Protein AF-A0A2S9GE19-F1 (afdb_monomer)

Structure (mmCIF, N/CA/C/O backbone):
data_AF-A0A2S9GE19-F1
#
_entry.id   AF-A0A2S9GE19-F1
#
loop_
_atom_site.group_PDB
_atom_site.id
_atom_site.type_symbol
_atom_site.label_atom_id
_atom_site.label_alt_id
_atom_site.label_comp_id
_atom_site.label_asym_id
_atom_site.label_entity_id
_atom_site.label_seq_id
_atom_site.pdbx_PDB_ins_code
_atom_site.Cartn_x
_atom_site.Cartn_y
_atom_site.Cartn_z
_atom_site.occupancy
_atom_site.B_iso_or_equiv
_atom_site.auth_seq_id
_atom_site.auth_comp_id
_atom_site.auth_asym_id
_atom_site.auth_atom_id
_atom_site.pdbx_PDB_model_num
ATOM 1 N N . ALA A 1 1 ? 14.105 -21.077 -36.640 1.00 61.00 1 ALA A N 1
ATOM 2 C CA . ALA A 1 1 ? 12.771 -21.187 -36.016 1.00 61.00 1 ALA A CA 1
ATOM 3 C C . ALA A 1 1 ? 12.959 -21.739 -34.604 1.00 61.00 1 ALA A C 1
ATOM 5 O O . ALA A 1 1 ? 13.802 -22.616 -34.463 1.00 61.00 1 ALA A O 1
ATOM 6 N N . GLY A 1 2 ? 12.274 -21.202 -33.585 1.00 79.06 2 GLY A N 1
ATOM 7 C CA . GLY A 1 2 ? 12.345 -21.693 -32.192 1.00 79.06 2 GLY A CA 1
ATOM 8 C C . GLY A 1 2 ? 13.269 -20.931 -31.223 1.00 79.06 2 GLY A C 1
ATOM 9 O O . GLY A 1 2 ? 13.524 -21.405 -30.121 1.00 79.06 2 GLY A O 1
ATOM 10 N N . VAL A 1 3 ? 13.807 -19.767 -31.611 1.00 80.88 3 VAL A N 1
ATOM 11 C CA . VAL A 1 3 ? 14.614 -18.918 -30.701 1.00 80.88 3 VAL A CA 1
ATOM 12 C C . VAL A 1 3 ? 13.719 -18.209 -29.678 1.00 80.88 3 VAL A C 1
ATOM 14 O O . VAL A 1 3 ? 14.121 -18.024 -28.535 1.00 80.88 3 VAL A O 1
ATOM 17 N N . GLU A 1 4 ? 12.494 -17.869 -30.077 1.00 85.19 4 GLU A N 1
ATOM 18 C CA . GLU A 1 4 ? 11.500 -17.208 -29.227 1.00 85.19 4 GLU A CA 1
ATOM 19 C C . GLU A 1 4 ? 11.035 -18.117 -28.079 1.00 85.19 4 GLU A C 1
ATOM 21 O O . GLU A 1 4 ? 10.983 -17.663 -26.942 1.00 85.19 4 GLU A O 1
ATOM 26 N N . ASP A 1 5 ? 10.822 -19.415 -28.333 1.00 87.38 5 ASP A N 1
ATOM 27 C CA . ASP A 1 5 ? 10.387 -20.391 -27.316 1.00 87.38 5 ASP A CA 1
ATOM 28 C C . ASP A 1 5 ? 11.430 -20.662 -26.216 1.00 87.38 5 ASP A C 1
ATOM 30 O O . ASP A 1 5 ? 11.105 -21.211 -25.167 1.00 87.38 5 ASP A O 1
ATOM 34 N N . ASN A 1 6 ? 12.692 -20.285 -26.443 1.00 90.31 6 ASN A N 1
ATOM 35 C CA . ASN A 1 6 ? 13.780 -20.437 -25.474 1.00 90.31 6 ASN A CA 1
ATOM 36 C C . ASN A 1 6 ? 14.178 -19.106 -24.812 1.00 90.31 6 ASN A C 1
ATOM 38 O O . ASN A 1 6 ? 15.072 -19.081 -23.958 1.00 90.31 6 ASN A O 1
ATOM 42 N N . LEU A 1 7 ? 13.540 -17.996 -25.197 1.00 90.81 7 LEU A N 1
ATOM 43 C CA . LEU A 1 7 ? 13.816 -16.686 -24.627 1.00 90.81 7 LEU A CA 1
ATOM 44 C C . LEU A 1 7 ? 13.142 -16.556 -23.257 1.00 90.81 7 LEU A C 1
ATOM 46 O O . LEU A 1 7 ? 11.930 -16.397 -23.149 1.00 90.81 7 LEU A O 1
ATOM 50 N N . HIS A 1 8 ? 13.956 -16.543 -22.207 1.00 89.94 8 HIS A N 1
ATOM 51 C CA . HIS A 1 8 ? 13.513 -16.243 -20.849 1.00 89.94 8 HIS A CA 1
ATOM 52 C C . HIS A 1 8 ? 13.863 -14.791 -20.531 1.00 89.94 8 HIS A C 1
ATOM 54 O O . HIS A 1 8 ? 15.007 -14.374 -20.705 1.00 89.94 8 HIS A O 1
ATOM 60 N N . THR A 1 9 ? 12.880 -14.007 -20.089 1.00 87.62 9 THR A N 1
ATOM 61 C CA . THR A 1 9 ? 13.088 -12.603 -19.716 1.00 87.62 9 THR A CA 1
ATOM 62 C C . THR A 1 9 ? 12.647 -12.383 -18.281 1.00 87.62 9 THR A C 1
ATOM 64 O O . THR A 1 9 ? 11.494 -12.627 -17.935 1.00 87.62 9 THR A O 1
ATOM 67 N N . GLU A 1 10 ? 13.554 -11.858 -17.466 1.00 84.94 10 GLU A N 1
ATOM 68 C CA . GLU A 1 10 ? 13.269 -11.415 -16.107 1.00 84.94 10 GLU A CA 1
ATOM 69 C C . GLU A 1 10 ? 13.468 -9.908 -15.998 1.00 84.94 10 GLU A C 1
ATOM 71 O O . GLU A 1 10 ? 14.339 -9.309 -16.634 1.00 84.94 10 GLU A O 1
ATOM 76 N N . ARG A 1 11 ? 12.632 -9.277 -15.178 1.00 83.88 11 ARG A N 1
ATOM 77 C CA . ARG A 1 11 ? 12.662 -7.838 -14.954 1.00 83.88 11 ARG A CA 1
ATOM 78 C C . ARG A 1 11 ? 13.264 -7.567 -13.584 1.00 83.88 11 ARG A C 1
ATOM 80 O O . ARG A 1 11 ? 12.776 -8.093 -12.597 1.00 83.88 11 ARG A O 1
ATOM 87 N N . PHE A 1 12 ? 14.272 -6.703 -13.523 1.00 85.12 12 PHE A N 1
ATOM 88 C CA . PHE A 1 12 ? 14.891 -6.272 -12.261 1.00 85.12 12 PHE A CA 1
ATOM 89 C C . PHE A 1 12 ? 14.480 -4.851 -11.856 1.00 85.12 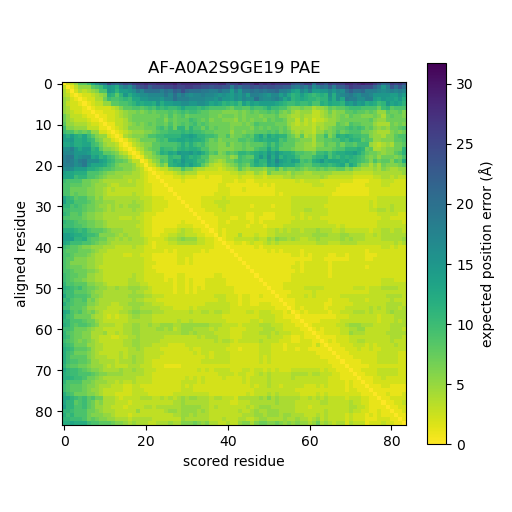12 PHE A C 1
ATOM 91 O O . PHE A 1 12 ? 14.743 -4.425 -10.737 1.00 85.12 12 PHE A O 1
ATOM 98 N N . VAL A 1 13 ? 13.809 -4.125 -12.759 1.00 82.75 13 VAL A N 1
ATOM 99 C CA . VAL A 1 13 ? 13.325 -2.758 -12.538 1.00 82.75 13 VAL A CA 1
ATOM 100 C C . VAL A 1 13 ? 11.996 -2.558 -13.261 1.00 82.75 13 VAL A C 1
ATOM 102 O O . VAL A 1 13 ? 11.843 -2.983 -14.408 1.00 82.75 13 VAL A O 1
ATOM 105 N N . ILE A 1 14 ? 11.045 -1.885 -12.618 1.00 81.25 14 ILE A N 1
ATOM 106 C CA . ILE A 1 14 ? 9.809 -1.414 -13.252 1.00 81.25 14 ILE A CA 1
ATOM 107 C C . ILE A 1 14 ? 9.842 0.103 -13.392 1.00 81.25 14 ILE A C 1
ATOM 109 O O . ILE A 1 14 ? 10.344 0.804 -12.512 1.00 81.25 14 ILE A O 1
ATOM 113 N N . ALA A 1 15 ? 9.269 0.610 -14.481 1.00 79.88 15 ALA A N 1
ATOM 114 C CA . ALA A 1 15 ? 8.857 2.001 -14.511 1.00 79.88 15 ALA A CA 1
ATOM 115 C C . ALA A 1 15 ? 7.650 2.137 -13.576 1.00 79.88 15 ALA A C 1
ATOM 117 O O . ALA A 1 15 ? 6.670 1.407 -13.724 1.00 79.88 15 ALA A O 1
ATOM 118 N N . ARG A 1 16 ? 7.750 3.027 -12.590 1.00 79.50 16 ARG A N 1
ATOM 119 C CA . ARG A 1 16 ? 6.580 3.484 -11.839 1.00 79.50 16 ARG A CA 1
ATOM 120 C C . ARG A 1 16 ? 5.901 4.571 -12.657 1.00 79.50 16 ARG A C 1
ATOM 122 O O . ARG A 1 16 ? 6.590 5.350 -13.319 1.00 79.50 16 ARG A O 1
ATOM 129 N N . THR A 1 17 ? 4.577 4.621 -12.616 1.00 79.50 17 THR A N 1
ATOM 130 C CA . THR A 1 17 ? 3.873 5.794 -13.133 1.00 79.50 17 THR A CA 1
ATOM 131 C C . THR A 1 17 ? 4.151 6.999 -12.227 1.00 79.50 17 THR A C 1
ATOM 133 O O . THR A 1 17 ? 4.395 6.855 -11.030 1.00 79.50 17 THR A O 1
ATOM 136 N N . ASP A 1 18 ? 4.130 8.192 -12.809 1.00 74.69 18 ASP A N 1
ATOM 137 C CA . ASP A 1 18 ? 4.095 9.477 -12.109 1.00 74.69 18 ASP A CA 1
ATOM 138 C C . ASP A 1 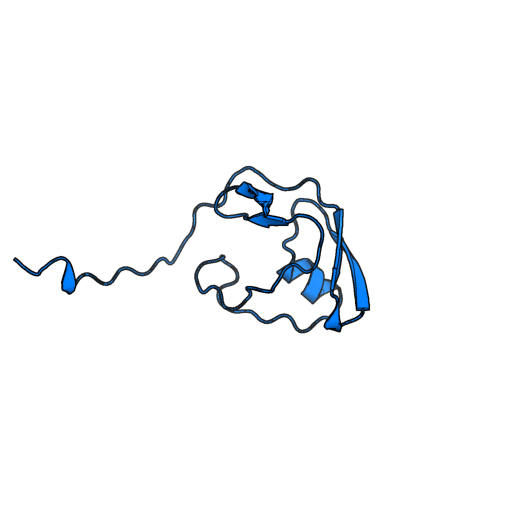18 ? 2.716 9.779 -11.492 1.00 74.69 18 ASP A C 1
ATOM 140 O O . ASP A 1 18 ? 2.569 10.725 -10.718 1.00 74.69 18 ASP A O 1
ATOM 144 N N . LYS A 1 19 ? 1.705 8.956 -11.794 1.00 71.88 19 LYS A N 1
ATOM 145 C CA . LYS A 1 19 ? 0.366 9.033 -11.212 1.00 71.88 19 LYS A CA 1
ATOM 146 C C . LYS A 1 19 ? 0.356 8.394 -9.823 1.00 71.88 19 LYS A C 1
ATOM 148 O O . LYS A 1 19 ? 0.058 7.210 -9.671 1.00 71.88 19 LYS A O 1
ATOM 153 N N . GLY A 1 20 ? 0.693 9.197 -8.816 1.00 69.75 20 GLY A N 1
ATOM 154 C CA . GLY A 1 20 ? 0.434 8.872 -7.412 1.00 69.75 20 GLY A CA 1
ATOM 155 C C . GLY A 1 20 ? -1.065 8.836 -7.088 1.00 69.75 20 GLY A C 1
ATOM 156 O O . GLY A 1 20 ? -1.902 9.226 -7.904 1.00 69.75 20 GLY A O 1
ATOM 157 N N . GLY A 1 21 ? -1.403 8.351 -5.893 1.00 78.62 21 GLY A N 1
ATOM 158 C CA . GLY A 1 21 ? -2.739 8.530 -5.318 1.00 78.62 21 GLY A CA 1
ATOM 159 C C . GLY A 1 21 ? -2.815 9.821 -4.501 1.00 78.62 21 GLY A C 1
ATOM 160 O O . GLY A 1 21 ? -1.789 10.418 -4.193 1.00 78.62 21 GLY A O 1
ATOM 161 N N . GLU A 1 22 ? -4.017 10.239 -4.112 1.00 87.50 22 GLU A N 1
ATOM 162 C CA . GLU A 1 22 ? -4.196 11.312 -3.114 1.00 87.50 22 GLU A CA 1
ATOM 163 C C . GLU A 1 22 ? -4.000 10.795 -1.676 1.00 87.50 22 GLU A C 1
ATOM 165 O O . GLU A 1 22 ? -3.829 11.583 -0.748 1.00 87.50 22 GLU A O 1
ATOM 170 N N . GLY A 1 23 ? -3.960 9.471 -1.506 1.00 92.00 23 GLY A N 1
ATOM 171 C CA . GLY A 1 23 ? -4.032 8.809 -0.210 1.00 92.00 23 GLY A CA 1
ATOM 172 C C . GLY A 1 23 ? -5.474 8.481 0.164 1.00 92.00 23 GLY A C 1
ATOM 173 O O . GLY A 1 23 ? -6.384 8.561 -0.664 1.00 92.00 23 GLY A O 1
ATOM 174 N N . GLY A 1 24 ? -5.677 8.079 1.410 1.00 94.62 24 GLY A N 1
ATOM 175 C CA . GLY A 1 24 ? -6.987 7.777 1.958 1.00 94.62 24 GLY A CA 1
ATOM 176 C C . GLY A 1 24 ? -6.932 6.798 3.120 1.00 94.62 24 GLY A C 1
ATOM 177 O O . GLY A 1 24 ? -5.876 6.335 3.554 1.00 94.62 24 GLY A O 1
ATOM 178 N N . THR A 1 25 ? -8.116 6.459 3.615 1.00 97.38 25 THR A N 1
ATOM 179 C CA . THR A 1 25 ? -8.274 5.514 4.717 1.00 97.38 25 THR A CA 1
ATOM 180 C C . THR A 1 25 ? -8.229 4.076 4.207 1.00 97.38 25 THR A C 1
ATOM 182 O O . THR A 1 25 ? -8.981 3.700 3.310 1.00 97.38 25 THR A O 1
ATOM 185 N N . VAL A 1 26 ? -7.372 3.259 4.815 1.00 97.56 26 VAL A N 1
ATOM 186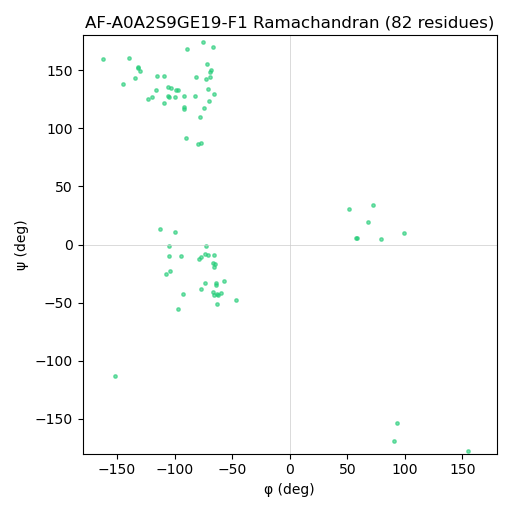 C CA . VAL A 1 26 ? -7.187 1.844 4.481 1.00 97.56 26 VAL A CA 1
ATOM 187 C C . VAL A 1 26 ? -7.504 0.996 5.702 1.00 97.56 26 VAL A C 1
ATOM 189 O O . VAL A 1 26 ? -6.911 1.188 6.764 1.00 97.56 26 VAL A O 1
ATOM 192 N N . THR A 1 27 ? -8.389 0.015 5.538 1.00 98.06 27 THR A N 1
ATOM 193 C CA . THR A 1 27 ? -8.686 -0.991 6.563 1.00 98.06 27 THR A CA 1
ATOM 194 C C . THR A 1 27 ? -8.133 -2.348 6.139 1.00 98.06 27 THR A C 1
ATOM 196 O O . THR A 1 27 ? -8.501 -2.894 5.102 1.00 98.06 27 THR A O 1
ATOM 199 N N . PHE A 1 28 ? -7.257 -2.923 6.962 1.00 97.75 28 PHE A N 1
ATOM 200 C CA . PHE A 1 28 ? -6.702 -4.259 6.766 1.00 97.75 28 PHE A CA 1
ATOM 201 C C . PHE A 1 28 ? -7.578 -5.303 7.464 1.00 97.75 28 PHE A C 1
ATOM 203 O O . PHE A 1 28 ? -7.355 -5.613 8.640 1.00 97.75 28 PHE A O 1
ATOM 210 N N . ALA A 1 29 ? -8.539 -5.859 6.720 1.00 96.50 29 ALA A N 1
ATOM 211 C CA . ALA A 1 29 ? -9.644 -6.685 7.221 1.00 96.50 29 ALA A CA 1
ATOM 212 C C . ALA A 1 29 ? -9.237 -7.776 8.230 1.00 96.50 29 ALA A C 1
ATOM 214 O O . ALA A 1 29 ? -9.815 -7.871 9.306 1.00 96.50 29 ALA A O 1
ATOM 215 N N . VAL A 1 30 ? -8.193 -8.562 7.940 1.00 95.19 30 VAL A N 1
ATOM 216 C CA . VAL A 1 30 ? -7.763 -9.674 8.818 1.00 95.19 30 VAL A CA 1
ATOM 217 C C . VAL A 1 30 ? -7.269 -9.191 10.185 1.00 95.19 30 VAL A C 1
ATOM 219 O O . VAL A 1 30 ? -7.442 -9.876 11.189 1.00 95.19 30 VAL A O 1
ATOM 222 N N . SER A 1 31 ? -6.624 -8.025 10.226 1.00 96.56 31 SER A N 1
ATOM 223 C CA . SER A 1 31 ? -6.068 -7.455 11.460 1.00 96.56 31 SER A CA 1
ATOM 224 C C . SER A 1 31 ? -7.007 -6.477 12.164 1.00 96.56 31 SER A C 1
ATOM 226 O O . SER A 1 31 ? -6.682 -6.044 13.267 1.00 96.56 31 SER A O 1
ATOM 228 N N . ASP A 1 32 ? -8.110 -6.102 11.509 1.00 97.12 32 ASP A N 1
ATOM 229 C CA . ASP A 1 32 ? -9.045 -5.051 11.928 1.00 97.12 32 ASP A CA 1
ATOM 230 C C . ASP A 1 32 ? -8.361 -3.704 12.252 1.00 97.12 32 ASP A C 1
ATOM 232 O O . ASP A 1 32 ? -8.784 -2.930 13.108 1.00 97.12 32 ASP A O 1
ATOM 236 N N . LYS A 1 33 ? -7.247 -3.413 11.568 1.00 98.12 33 LYS A N 1
ATOM 237 C CA . LYS A 1 33 ? -6.509 -2.153 11.715 1.00 98.12 33 LYS A CA 1
ATOM 238 C C . LYS A 1 33 ? -6.874 -1.203 10.593 1.00 98.12 33 LYS A C 1
ATOM 240 O O . LYS A 1 33 ? -6.841 -1.580 9.423 1.00 98.12 33 LYS A O 1
ATOM 245 N N . THR A 1 34 ? -7.148 0.040 10.964 1.00 98.31 34 THR A N 1
ATOM 246 C CA . THR A 1 34 ? -7.408 1.129 10.024 1.00 98.31 34 THR A CA 1
ATOM 247 C C . THR A 1 34 ? -6.326 2.188 10.156 1.00 98.31 34 THR A C 1
ATOM 249 O O . THR A 1 34 ? -5.978 2.581 11.270 1.00 98.31 34 THR A O 1
ATOM 252 N N . VAL A 1 35 ? -5.790 2.632 9.023 1.00 97.88 35 VAL A N 1
ATOM 253 C CA . VAL A 1 35 ? -4.762 3.672 8.939 1.00 97.88 35 VAL A CA 1
ATOM 254 C C . VAL A 1 35 ? -5.144 4.716 7.903 1.00 97.88 35 VAL A C 1
ATOM 256 O O . VAL A 1 35 ? -5.848 4.415 6.940 1.00 97.88 35 VAL A O 1
ATOM 259 N N . ASP A 1 36 ? -4.656 5.935 8.100 1.00 96.94 36 ASP A N 1
ATOM 260 C CA . ASP A 1 36 ? -4.663 6.964 7.067 1.00 96.94 36 ASP A CA 1
ATOM 261 C C . ASP A 1 36 ? -3.333 6.880 6.314 1.00 96.94 36 ASP A C 1
ATOM 263 O O . ASP A 1 36 ? -2.266 6.984 6.924 1.00 96.94 36 ASP A O 1
ATOM 267 N N . ALA A 1 37 ? -3.395 6.592 5.018 1.00 93.88 37 ALA A N 1
ATOM 268 C CA . ALA A 1 37 ? -2.228 6.500 4.156 1.00 93.88 37 ALA A CA 1
ATOM 269 C C . ALA A 1 37 ? -2.163 7.740 3.266 1.00 93.88 37 ALA A C 1
ATOM 271 O O . ALA A 1 37 ? -3.167 8.144 2.681 1.00 93.88 37 ALA A O 1
ATOM 272 N N . ASP A 1 38 ? -0.977 8.324 3.129 1.00 91.38 38 ASP A N 1
ATOM 273 C CA . ASP A 1 38 ? -0.767 9.380 2.146 1.00 91.38 38 ASP A CA 1
ATOM 274 C C . ASP A 1 38 ? -0.679 8.807 0.717 1.00 91.38 38 ASP A C 1
ATOM 276 O O . ASP A 1 38 ? -0.674 7.596 0.484 1.00 91.38 38 ASP A O 1
ATOM 280 N N . GLY A 1 39 ? -0.611 9.696 -0.270 1.00 89.06 39 GLY A N 1
ATOM 281 C CA . GLY A 1 39 ? -0.442 9.329 -1.675 1.00 89.06 39 GLY A CA 1
ATOM 282 C C . GLY A 1 39 ? 0.935 8.775 -2.061 1.00 89.06 39 GLY A C 1
ATOM 283 O O . GLY A 1 39 ? 1.117 8.332 -3.198 1.00 89.06 39 GLY A O 1
ATOM 284 N N . ALA A 1 40 ? 1.914 8.837 -1.152 1.00 88.75 40 ALA A N 1
ATOM 285 C CA . ALA A 1 40 ? 3.312 8.486 -1.400 1.00 88.75 40 ALA A CA 1
ATOM 286 C C . ALA A 1 40 ? 3.703 7.118 -0.808 1.00 88.75 40 ALA A C 1
ATOM 288 O O . ALA A 1 40 ? 4.654 6.493 -1.280 1.00 88.75 40 ALA A O 1
ATOM 289 N N . THR A 1 41 ? 2.964 6.653 0.196 1.00 91.56 41 THR A N 1
ATOM 290 C CA . THR A 1 41 ? 3.196 5.427 0.956 1.00 91.56 41 THR A CA 1
ATOM 291 C C . THR A 1 41 ? 2.433 4.275 0.318 1.00 91.56 41 THR A C 1
ATOM 293 O O . THR A 1 41 ? 1.227 4.348 0.087 1.00 91.56 41 THR A O 1
ATOM 296 N N . THR A 1 42 ? 3.116 3.168 0.027 1.00 93.19 42 THR A N 1
ATOM 297 C CA . THR A 1 42 ? 2.434 1.989 -0.521 1.00 93.19 42 THR A CA 1
ATOM 298 C C . THR A 1 42 ? 1.579 1.297 0.543 1.00 93.19 42 THR A C 1
ATOM 300 O O . THR A 1 42 ? 1.887 1.335 1.733 1.00 93.19 42 THR A O 1
ATOM 303 N N . LEU A 1 43 ? 0.543 0.563 0.121 1.00 95.00 43 LEU A N 1
ATOM 304 C CA . LEU A 1 43 ? -0.283 -0.243 1.037 1.00 95.00 43 LEU A CA 1
ATOM 305 C C . LEU A 1 43 ? 0.541 -1.270 1.834 1.00 95.00 43 LEU A C 1
ATOM 307 O O . LEU A 1 43 ? 0.214 -1.576 2.979 1.00 95.00 43 LEU A O 1
ATOM 311 N N . LEU A 1 44 ? 1.624 -1.785 1.239 1.00 95.81 44 LEU A N 1
ATOM 312 C CA . LEU A 1 44 ? 2.568 -2.670 1.919 1.00 95.81 44 LEU A CA 1
ATOM 313 C C . LEU A 1 44 ? 3.260 -1.946 3.082 1.00 95.81 44 LEU A C 1
ATOM 315 O O . LEU A 1 44 ? 3.248 -2.448 4.202 1.00 95.81 44 LEU A O 1
ATOM 319 N N . GLU A 1 45 ? 3.822 -0.763 2.826 1.00 95.69 45 GLU A N 1
ATOM 320 C CA . GLU A 1 45 ? 4.501 0.044 3.847 1.00 95.69 45 GLU A CA 1
ATOM 321 C C . GLU A 1 45 ? 3.538 0.496 4.948 1.00 95.69 45 GLU A C 1
ATOM 323 O O . GLU A 1 45 ? 3.867 0.379 6.127 1.00 95.69 45 GLU A O 1
ATOM 328 N N . ALA A 1 46 ? 2.331 0.940 4.587 1.00 96.69 46 ALA A N 1
ATOM 329 C CA . ALA A 1 46 ? 1.307 1.342 5.550 1.00 96.69 46 ALA A CA 1
ATOM 330 C C . ALA A 1 46 ? 0.919 0.185 6.491 1.00 96.69 46 ALA A C 1
ATOM 332 O O . ALA A 1 46 ? 0.800 0.372 7.703 1.00 96.69 46 ALA A O 1
ATOM 333 N N . GLY A 1 47 ? 0.782 -1.035 5.957 1.00 97.50 47 GLY A N 1
ATOM 334 C CA . GLY A 1 47 ? 0.506 -2.227 6.761 1.00 97.50 47 GLY A CA 1
ATOM 335 C C . GLY A 1 47 ? 1.659 -2.586 7.702 1.00 97.50 47 GLY A C 1
ATOM 336 O O . GLY A 1 47 ? 1.438 -2.856 8.884 1.00 97.50 47 GLY A O 1
ATOM 337 N N . GLU A 1 48 ? 2.900 -2.530 7.213 1.00 97.56 48 GLU A N 1
ATOM 338 C CA . GLU A 1 48 ? 4.095 -2.767 8.033 1.00 97.56 48 GLU A CA 1
ATOM 339 C C . GLU A 1 48 ? 4.220 -1.730 9.167 1.00 97.56 48 GLU A C 1
ATOM 341 O O . GLU A 1 48 ? 4.462 -2.104 10.317 1.00 97.56 48 GLU A O 1
ATOM 346 N N . GLN A 1 49 ? 3.977 -0.445 8.884 1.00 97.56 49 GLN A N 1
ATOM 347 C CA . GLN A 1 49 ? 3.969 0.634 9.884 1.00 97.56 49 GLN A CA 1
ATOM 348 C C . GLN A 1 49 ? 2.862 0.458 10.930 1.00 97.56 49 GLN A C 1
ATOM 350 O O . GLN A 1 49 ? 3.064 0.758 12.107 1.00 97.56 49 GLN A O 1
ATOM 355 N N . ALA A 1 50 ? 1.717 -0.101 10.534 1.00 97.56 50 ALA A N 1
ATOM 356 C CA . ALA A 1 50 ? 0.643 -0.486 11.446 1.00 97.56 50 ALA A CA 1
ATOM 357 C C . ALA A 1 50 ? 0.980 -1.733 12.291 1.00 97.56 50 ALA A C 1
ATOM 359 O O . ALA A 1 50 ? 0.162 -2.174 13.106 1.00 97.56 50 ALA A O 1
ATOM 360 N N . GLY A 1 51 ? 2.153 -2.345 12.101 1.00 97.62 51 GLY A N 1
ATOM 361 C CA . GLY A 1 51 ? 2.568 -3.573 12.776 1.00 97.62 51 GLY A CA 1
ATOM 362 C C . GLY A 1 51 ? 1.818 -4.809 12.278 1.00 97.62 51 GLY A C 1
ATOM 363 O O . GLY A 1 51 ? 1.479 -5.682 13.079 1.00 97.62 51 GLY A O 1
ATOM 364 N N . ILE A 1 52 ? 1.469 -4.856 10.990 1.00 97.50 52 ILE A N 1
ATOM 365 C CA . ILE A 1 52 ? 0.880 -6.026 10.329 1.00 97.50 52 ILE A CA 1
ATOM 366 C C . ILE A 1 52 ? 1.998 -6.790 9.624 1.00 97.50 52 ILE A C 1
ATOM 368 O O . ILE A 1 52 ? 2.810 -6.209 8.906 1.00 97.50 52 ILE A O 1
ATOM 372 N N . GLN A 1 53 ? 2.029 -8.112 9.799 1.00 95.50 53 GLN A N 1
ATOM 373 C CA . GLN A 1 53 ? 2.941 -8.965 9.044 1.00 95.50 53 GLN A CA 1
ATOM 374 C C . GLN A 1 53 ? 2.405 -9.165 7.621 1.00 95.50 53 GLN A C 1
ATOM 376 O O . GLN A 1 53 ? 1.694 -10.130 7.335 1.00 95.50 53 GLN A O 1
ATOM 381 N N . MET A 1 54 ?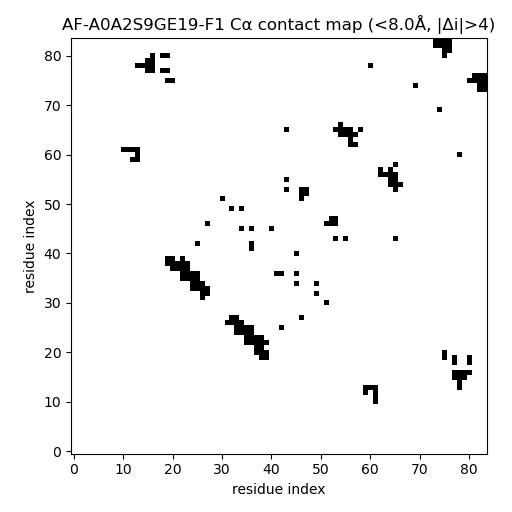 2.752 -8.242 6.731 1.00 96.00 54 MET A N 1
ATOM 382 C CA . MET A 1 54 ? 2.360 -8.296 5.327 1.00 96.00 54 MET A CA 1
ATOM 383 C C . MET A 1 54 ? 3.139 -9.387 4.575 1.00 96.00 54 MET A C 1
ATOM 385 O O . MET A 1 54 ? 4.333 -9.567 4.829 1.00 96.00 54 MET A O 1
ATOM 389 N N . PRO A 1 55 ? 2.523 -10.112 3.624 1.00 95.25 55 PRO A N 1
ATOM 390 C CA . PRO A 1 55 ? 3.288 -10.931 2.694 1.00 95.25 55 PRO A CA 1
ATOM 391 C C . PRO A 1 55 ? 4.139 -10.016 1.808 1.00 95.25 55 PRO A C 1
ATOM 393 O O . PRO A 1 55 ? 3.643 -9.047 1.232 1.00 95.25 55 PRO A O 1
ATOM 396 N N . PHE A 1 56 ? 5.434 -10.306 1.696 1.00 95.94 56 PHE A N 1
ATOM 397 C CA . PHE A 1 56 ? 6.361 -9.478 0.932 1.00 95.94 56 PHE A CA 1
ATOM 398 C C . PHE A 1 56 ? 7.365 -10.314 0.136 1.00 95.94 56 PHE A C 1
ATOM 400 O O . PHE A 1 56 ? 7.598 -11.490 0.401 1.00 95.94 56 PHE A O 1
ATOM 407 N N . GLY A 1 57 ? 7.960 -9.670 -0.865 1.00 93.75 57 GLY A N 1
ATOM 408 C CA . GLY A 1 57 ? 9.029 -10.225 -1.689 1.00 93.75 57 GLY A CA 1
ATOM 409 C C . GLY A 1 57 ? 9.909 -9.094 -2.208 1.00 93.75 57 GLY A C 1
ATOM 410 O O . GLY A 1 57 ? 10.536 -8.386 -1.429 1.00 93.75 57 GLY A O 1
ATOM 411 N N . CYS A 1 58 ? 9.908 -8.858 -3.519 1.00 92.44 58 CYS A N 1
ATOM 412 C CA . CYS A 1 58 ? 10.780 -7.871 -4.161 1.00 92.44 58 CYS A CA 1
ATOM 413 C C . CYS A 1 58 ? 10.521 -6.402 -3.783 1.00 92.44 58 CYS A C 1
ATOM 415 O O . CYS A 1 58 ? 11.377 -5.575 -4.063 1.00 92.44 58 CYS A O 1
ATOM 417 N N . ARG A 1 59 ? 9.341 -6.046 -3.241 1.00 90.50 59 ARG A N 1
ATOM 418 C CA . ARG A 1 59 ? 8.901 -4.656 -2.930 1.00 90.50 59 ARG A CA 1
ATOM 419 C C . ARG A 1 59 ? 8.892 -3.669 -4.108 1.00 90.50 59 ARG A C 1
ATOM 421 O O . ARG A 1 59 ? 8.604 -2.488 -3.960 1.00 90.50 59 ARG A O 1
ATOM 428 N N . MET A 1 60 ? 9.164 -4.169 -5.303 1.00 87.75 60 MET A N 1
ATOM 429 C CA . MET A 1 60 ? 9.256 -3.400 -6.536 1.00 87.75 60 MET A CA 1
ATOM 430 C C . MET A 1 60 ? 8.117 -3.747 -7.498 1.00 87.75 60 MET A C 1
ATOM 432 O O . MET A 1 60 ? 8.218 -3.439 -8.669 1.00 87.75 60 MET A O 1
ATOM 436 N N . GLY A 1 61 ? 7.065 -4.450 -7.064 1.00 87.69 61 GLY A N 1
ATOM 437 C CA . GLY A 1 61 ? 5.930 -4.789 -7.937 1.00 87.69 61 GLY A CA 1
ATOM 438 C C . GLY A 1 61 ? 6.240 -5.782 -9.070 1.00 87.69 61 GLY A C 1
ATOM 439 O O . GLY A 1 61 ? 5.487 -5.856 -10.039 1.00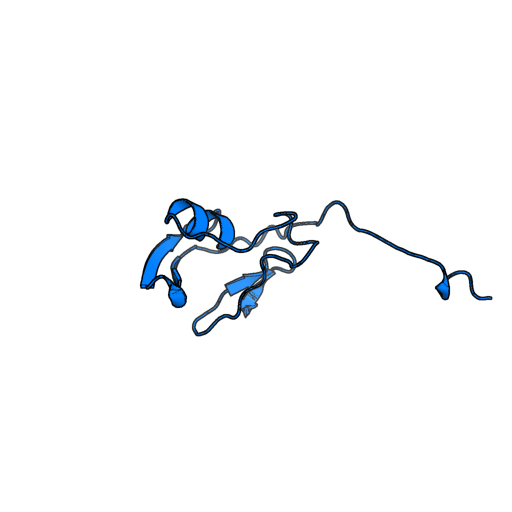 87.69 61 GLY A O 1
ATOM 440 N N . ILE A 1 62 ? 7.334 -6.547 -8.965 1.00 89.69 62 ILE A N 1
ATOM 441 C CA . ILE A 1 62 ? 7.774 -7.522 -9.980 1.00 89.69 62 ILE A CA 1
ATOM 442 C C . ILE A 1 62 ? 7.317 -8.937 -9.615 1.00 89.69 62 ILE A C 1
ATOM 444 O O . ILE A 1 62 ? 6.611 -9.569 -10.390 1.00 89.69 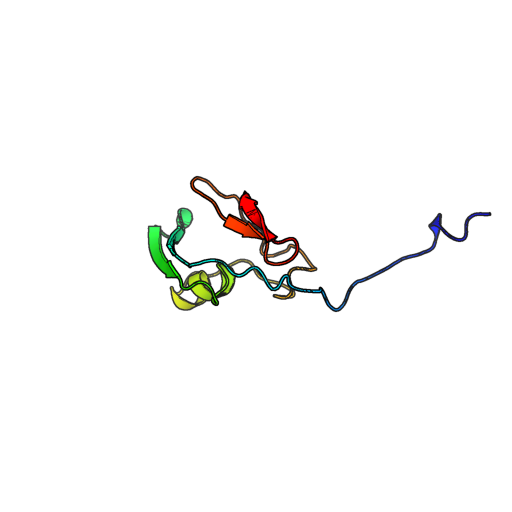62 ILE A O 1
ATOM 448 N N . CYS A 1 63 ? 7.669 -9.422 -8.421 1.00 91.12 63 CYS A N 1
ATOM 449 C CA . CYS A 1 63 ? 7.466 -10.823 -8.030 1.00 91.12 63 CYS A CA 1
ATOM 450 C C . CYS A 1 63 ? 6.021 -11.191 -7.650 1.00 91.12 63 CYS A C 1
ATOM 452 O O . CYS A 1 63 ? 5.742 -12.365 -7.439 1.00 91.12 63 CYS A O 1
ATOM 454 N N . GLN A 1 64 ? 5.127 -10.205 -7.497 1.00 89.56 64 GLN A N 1
ATOM 455 C CA . GLN A 1 64 ? 3.714 -10.375 -7.107 1.00 89.56 64 GLN A CA 1
ATOM 456 C C . GLN A 1 64 ? 3.452 -11.078 -5.758 1.00 89.56 64 GLN A C 1
ATOM 458 O O . GLN A 1 64 ? 2.302 -11.281 -5.389 1.00 89.56 64 GLN A O 1
ATOM 463 N N . SER A 1 65 ? 4.479 -11.393 -4.964 1.00 93.81 65 SER A N 1
ATOM 464 C CA . SER A 1 65 ? 4.312 -12.096 -3.679 1.00 93.81 65 SER A CA 1
ATOM 465 C C . SER A 1 65 ? 3.542 -11.300 -2.619 1.00 93.81 65 SER A C 1
ATOM 467 O O . SER A 1 65 ? 3.096 -11.881 -1.640 1.00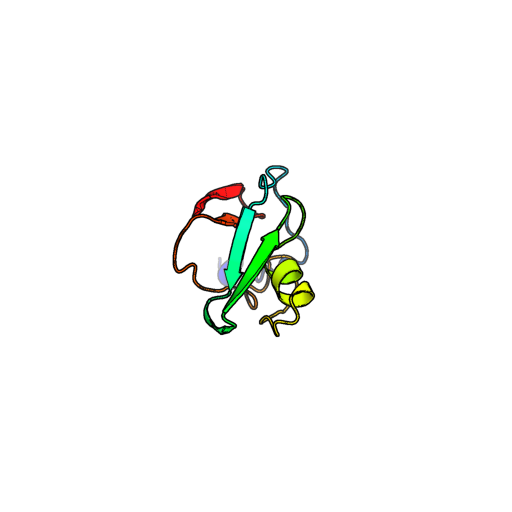 93.81 65 SER A O 1
ATOM 469 N N . CYS A 1 66 ? 3.406 -9.983 -2.795 1.00 93.75 66 CYS A N 1
ATOM 470 C CA . CYS A 1 66 ? 2.674 -9.091 -1.892 1.00 93.75 66 CYS A CA 1
ATOM 471 C C . CYS A 1 66 ? 1.251 -8.753 -2.372 1.00 93.75 66 CYS A C 1
ATOM 473 O O . CYS A 1 66 ? 0.648 -7.821 -1.849 1.00 93.75 66 CYS A O 1
ATOM 475 N N . VAL A 1 67 ? 0.730 -9.440 -3.396 1.00 92.75 67 VAL A N 1
ATOM 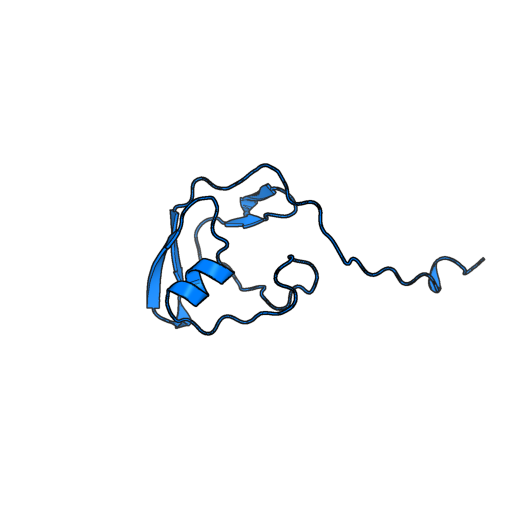476 C CA . VAL A 1 67 ? -0.633 -9.204 -3.894 1.00 92.75 67 VAL A CA 1
ATOM 477 C C . VAL A 1 67 ? -1.655 -9.727 -2.885 1.00 92.75 67 VAL A C 1
ATOM 479 O O . VAL A 1 67 ? -1.539 -10.846 -2.390 1.00 92.75 67 VAL A O 1
ATOM 482 N N . LEU A 1 68 ? -2.667 -8.906 -2.610 1.00 93.62 68 LEU A N 1
ATOM 483 C CA . LEU A 1 68 ? -3.783 -9.193 -1.714 1.00 93.62 68 LEU A CA 1
ATOM 484 C C . LEU A 1 68 ? -5.107 -8.839 -2.411 1.00 93.62 68 LEU A C 1
ATOM 486 O O . LEU A 1 68 ? -5.111 -7.959 -3.275 1.00 93.62 68 LEU A O 1
ATOM 490 N N . PRO A 1 69 ? -6.224 -9.502 -2.062 1.00 95.12 69 PRO A N 1
ATOM 491 C CA . PRO A 1 69 ? -7.538 -9.131 -2.575 1.00 95.12 69 PRO A CA 1
ATOM 492 C C . PRO A 1 69 ? -8.000 -7.783 -2.002 1.00 95.12 69 PRO A C 1
ATOM 494 O O . PRO A 1 69 ? -7.770 -7.489 -0.828 1.00 95.12 69 PRO A O 1
ATOM 497 N N . LEU A 1 70 ? -8.694 -6.993 -2.823 1.00 96.06 70 LEU A N 1
ATOM 498 C CA . LEU A 1 70 ? -9.441 -5.814 -2.388 1.00 96.06 70 LEU A CA 1
ATOM 499 C C . LEU A 1 70 ? -10.884 -6.230 -2.082 1.00 96.06 70 LEU A C 1
ATOM 501 O O . LEU A 1 70 ? -11.591 -6.681 -2.980 1.00 96.06 70 LEU A O 1
ATOM 505 N N . GLU A 1 71 ? -11.322 -6.095 -0.830 1.00 96.00 71 GLU A N 1
ATOM 506 C CA . GLU A 1 71 ? -12.704 -6.430 -0.451 1.00 96.00 71 GLU A CA 1
ATOM 507 C C . GLU A 1 71 ? -13.708 -5.353 -0.883 1.00 96.00 71 GLU A C 1
ATOM 509 O O . GLU A 1 71 ? -14.821 -5.668 -1.300 1.00 96.00 71 GLU A O 1
ATOM 514 N N . SER A 1 72 ? -13.323 -4.078 -0.780 1.00 96.06 72 SER A N 1
ATOM 515 C CA . SER A 1 72 ? -14.160 -2.934 -1.150 1.00 96.06 72 SER A CA 1
ATOM 516 C C . SER A 1 72 ? -13.323 -1.670 -1.347 1.00 96.06 72 SER A C 1
ATOM 518 O O . SER A 1 72 ? -12.235 -1.566 -0.782 1.00 96.06 72 SER A O 1
ATOM 520 N N . GLY A 1 73 ? -13.868 -0.691 -2.071 1.00 95.38 73 GLY A N 1
ATOM 521 C CA . GLY A 1 73 ? -13.214 0.594 -2.325 1.00 95.38 73 GLY A CA 1
ATOM 522 C C . GLY A 1 73 ? -12.428 0.585 -3.630 1.00 95.38 73 GLY A C 1
ATOM 523 O O . GLY A 1 73 ? -12.770 -0.173 -4.535 1.00 95.38 73 GLY A O 1
ATOM 524 N N . HIS A 1 74 ? -11.401 1.435 -3.705 1.00 93.56 74 HIS A N 1
ATOM 525 C CA . HIS A 1 74 ? -10.559 1.569 -4.887 1.00 93.56 74 HIS A CA 1
ATOM 526 C C . HIS A 1 74 ? -9.075 1.598 -4.539 1.00 93.56 74 HIS A C 1
ATOM 528 O O . HIS A 1 74 ? -8.676 2.194 -3.536 1.00 93.56 74 HIS A O 1
ATOM 534 N N . VAL A 1 75 ? -8.250 0.988 -5.387 1.00 93.19 75 VAL A N 1
ATOM 535 C CA . VAL A 1 75 ? -6.785 1.061 -5.289 1.00 93.19 75 VAL A CA 1
ATOM 536 C C . VAL A 1 75 ? -6.174 1.427 -6.628 1.00 93.19 75 VAL A C 1
ATOM 538 O O . VAL A 1 75 ? -6.684 1.059 -7.681 1.00 93.19 75 VAL A O 1
ATOM 541 N N . ARG A 1 76 ? -5.040 2.127 -6.590 1.00 91.94 76 ARG A N 1
ATOM 542 C CA . ARG A 1 76 ? -4.286 2.488 -7.790 1.00 91.94 76 ARG A CA 1
ATOM 543 C C . ARG A 1 76 ? -3.043 1.624 -7.925 1.00 91.94 76 ARG A C 1
ATOM 545 O O . ARG A 1 76 ? -2.227 1.553 -7.005 1.00 91.94 76 ARG A O 1
ATOM 552 N N . ASP A 1 77 ? -2.869 0.996 -9.082 1.00 89.75 77 ASP A N 1
ATOM 553 C CA . ASP A 1 77 ? -1.649 0.257 -9.389 1.00 89.75 77 ASP A CA 1
ATOM 554 C C . ASP A 1 77 ? -0.510 1.241 -9.697 1.00 89.75 77 ASP A C 1
ATOM 556 O O . ASP A 1 77 ? -0.544 1.976 -10.679 1.00 89.75 77 ASP A O 1
ATOM 560 N N . ILE A 1 78 ? 0.548 1.236 -8.885 1.00 83.75 78 ILE A N 1
ATOM 561 C CA . ILE A 1 78 ? 1.715 2.125 -9.051 1.00 83.75 78 ILE A CA 1
ATOM 562 C C . ILE A 1 78 ? 2.540 1.854 -10.326 1.00 83.75 78 ILE A C 1
ATOM 564 O O . ILE A 1 78 ? 3.477 2.594 -10.637 1.00 83.75 78 ILE A O 1
ATOM 568 N N . ARG A 1 79 ? 2.251 0.763 -11.041 1.00 84.81 79 ARG A N 1
ATOM 569 C CA . ARG A 1 79 ? 2.944 0.336 -12.264 1.00 84.81 79 ARG A CA 1
ATOM 570 C C . ARG A 1 79 ? 2.248 0.864 -13.510 1.00 84.81 79 ARG A C 1
ATOM 572 O O . ARG A 1 79 ? 2.931 1.306 -14.428 1.00 84.81 79 ARG A O 1
ATOM 579 N N . SER A 1 80 ? 0.917 0.806 -13.551 1.00 86.94 80 SER A N 1
ATOM 580 C CA . SER A 1 80 ? 0.120 1.235 -14.711 1.00 86.94 80 SER A CA 1
ATOM 581 C C . SER A 1 80 ? -0.626 2.551 -14.487 1.00 86.94 80 SER A C 1
ATOM 583 O O . SER A 1 80 ? -0.894 3.280 -15.440 1.00 86.94 80 SER A O 1
ATOM 585 N N . GLY A 1 81 ? -0.921 2.886 -13.233 1.00 87.25 81 GLY A N 1
ATOM 586 C CA . GLY A 1 81 ? -1.794 3.987 -12.847 1.00 87.25 81 GLY A CA 1
ATOM 587 C C . GLY A 1 81 ? -3.280 3.655 -12.956 1.00 87.25 81 GLY A C 1
ATOM 588 O O . GLY A 1 81 ? -4.089 4.562 -12.753 1.00 87.25 81 GLY A O 1
ATOM 589 N N . ASP A 1 82 ? -3.633 2.407 -13.276 1.00 90.56 82 ASP A N 1
ATOM 590 C CA . ASP A 1 82 ? -5.021 1.954 -13.341 1.00 90.56 82 ASP A CA 1
ATOM 591 C C . ASP A 1 82 ? -5.641 1.911 -11.946 1.00 90.56 82 ASP A C 1
ATOM 593 O O . ASP A 1 82 ? -4.957 1.667 -10.949 1.00 90.56 82 ASP A O 1
ATOM 597 N N . GLU A 1 83 ? -6.943 2.163 -11.896 1.00 91.56 83 GLU A N 1
ATOM 598 C CA . GLU A 1 83 ? -7.745 2.072 -10.683 1.00 91.56 83 GLU A CA 1
ATOM 599 C C . GLU A 1 83 ? -8.564 0.779 -10.719 1.00 91.56 83 GLU A C 1
ATOM 601 O O . GLU A 1 83 ? -9.131 0.427 -11.759 1.00 91.56 83 GLU A O 1
ATOM 606 N N . HIS A 1 84 ? -8.584 0.068 -9.596 1.00 89.19 84 HIS A N 1
ATOM 607 C CA . HIS A 1 84 ? -9.278 -1.203 -9.395 1.00 89.19 84 HIS A CA 1
ATOM 608 C C . HIS A 1 84 ? -10.297 -1.079 -8.277 1.00 89.19 84 HIS A C 1
ATOM 610 O O . HIS A 1 84 ? -9.984 -0.356 -7.306 1.00 89.19 84 HIS A O 1
#

Foldseek 3Di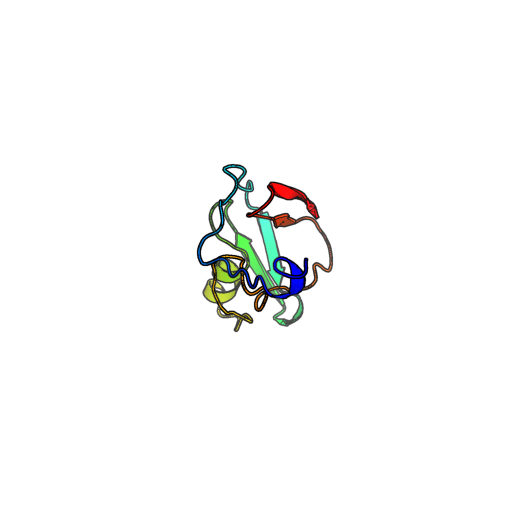:
DCPVVPDDDADPAADFDPQFDQWAWDADVVVRDIDTGGRVADPQRRCVVVVHPAQDDSVRPRPCRRDDDDPDDWDADRRPRDID

Mean predicted aligned error: 4.97 Å

Nearest PDB structures (foldseek):
  7ylr-assembly1_A  TM=8.473E-01  e=3.790E-01  Variovorax paradoxus
  6laa-assembly1_A  TM=7.456E-01  e=2.254E-01  Tepidiphilus thermophilus
  2pia-assembly1_A  TM=7.573E-01  e=9.406E-01  Burkholderia cepacia
  6wgf-assembly1_4  TM=4.036E-01  e=8.553E+00  Saccharomyces cerevisiae

Solvent-accessible surface area (backbone atoms only — not comparable to full-atom values): 5687 Å² total; per-residue (Å²): 138,70,67,71,85,70,63,82,86,85,78,93,74,68,71,63,43,89,57,65,57,87,44,49,80,46,70,46,74,94,75,76,45,72,47,80,40,54,35,84,57,50,72,66,56,52,37,44,76,72,72,40,92,66,64,68,66,73,88,61,83,69,74,62,56,54,72,74,89,81,92,75,83,75,49,67,41,56,59,79,47,50,76,81

Sequence (84 aa):
AGVEDNLHTERFVIARTDKGGEGGTVTFAVSDKTVDADGATTLLEAGEQAGIQMPFGCRMGICQSCVLPLESGHVRDIRSGDEH

pLDDT: mean 90.5, std 7.22, range [61.0, 98.31]

Secondary structure (DSSP, 8-state):
--SGGG-----S--PPPS----EEEEEEGGGTEEEEEESSS-HHHHHHHTT-----S-SSSSS-TT-----SS--B-TTT--B-

Radius of gyration: 15.7 Å; Cα contacts (8 Å, |Δi|>4): 96; chains: 1; bounding box: 29×33×49 Å